Protein AF-A0A972F2L7-F1 (afdb_monomer_lite)

pLDDT: mean 70.44, std 18.92, range [32.62, 90.56]

Radius of gyration: 14.57 Å; chains: 1; bounding box: 33×38×27 Å

Secondary structure (DSSP, 8-state):
---HHHHHHIIIII---EEETTEEE-TTTHHHHHHHHHHHHHHHHHTTTS---STT--------

Sequence (64 aa):
MASYETARDDVLVNGYAVSMDGREWRRDNLEALERLIDKYRTLAANSSGSNIFDRARVGVPYRS

Structure (mmCIF, N/CA/C/O backbone):
data_AF-A0A972F2L7-F1
#
_entry.id   AF-A0A972F2L7-F1
#
lo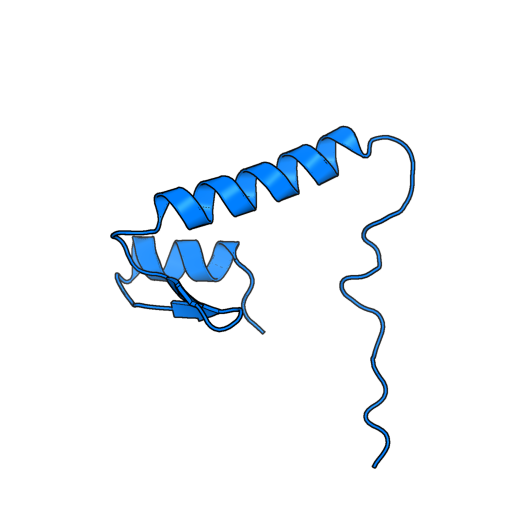op_
_atom_site.group_PDB
_atom_site.id
_atom_site.type_symbol
_atom_site.label_atom_id
_atom_site.label_alt_id
_atom_site.label_comp_id
_atom_site.label_asym_id
_atom_site.label_entity_id
_atom_site.label_seq_id
_atom_site.pdbx_PDB_ins_code
_atom_site.Cartn_x
_atom_site.Cartn_y
_atom_site.Cartn_z
_atom_site.occupancy
_atom_site.B_iso_or_equiv
_atom_site.auth_seq_id
_atom_site.auth_comp_id
_atom_site.auth_asym_id
_atom_site.auth_atom_id
_atom_site.pdbx_PDB_model_num
ATOM 1 N N . MET A 1 1 ? -1.380 -15.482 -4.570 1.00 45.53 1 MET A N 1
ATOM 2 C CA . MET A 1 1 ? -0.410 -14.465 -4.114 1.00 45.53 1 MET A CA 1
ATOM 3 C C . MET A 1 1 ? -0.935 -13.114 -4.569 1.00 45.53 1 MET A C 1
ATOM 5 O O . MET A 1 1 ? -1.157 -12.970 -5.763 1.00 45.53 1 MET A O 1
ATOM 9 N N . ALA A 1 2 ? -1.252 -12.207 -3.642 1.00 59.03 2 ALA A N 1
ATOM 10 C CA . ALA A 1 2 ? -1.811 -10.887 -3.951 1.00 59.03 2 ALA A CA 1
ATOM 11 C C . ALA A 1 2 ? -0.685 -9.870 -4.200 1.00 59.03 2 ALA A C 1
ATOM 13 O O . ALA A 1 2 ? 0.339 -9.920 -3.521 1.00 59.03 2 ALA A O 1
ATOM 14 N N . SER A 1 3 ? -0.871 -8.968 -5.162 1.00 73.62 3 SER A N 1
ATOM 15 C CA . SER A 1 3 ? 0.046 -7.854 -5.443 1.00 73.62 3 SER A CA 1
ATOM 16 C C . SER A 1 3 ? -0.334 -6.621 -4.613 1.00 73.62 3 SER A C 1
ATOM 18 O O . SER A 1 3 ? -1.496 -6.477 -4.234 1.00 73.62 3 SER A O 1
ATOM 20 N N . TYR A 1 4 ? 0.602 -5.696 -4.366 1.00 77.88 4 TYR A N 1
ATOM 21 C CA . TYR A 1 4 ? 0.321 -4.445 -3.635 1.00 77.88 4 TYR A CA 1
ATOM 22 C C . TYR A 1 4 ? -0.811 -3.614 -4.265 1.00 77.88 4 TYR A C 1
ATOM 24 O O . TYR A 1 4 ? -1.578 -2.978 -3.548 1.00 77.88 4 TYR A O 1
ATOM 32 N N . GLU A 1 5 ? -0.965 -3.661 -5.592 1.00 80.50 5 GLU A N 1
ATOM 33 C CA . GLU A 1 5 ? -2.081 -3.016 -6.297 1.00 80.50 5 GLU A CA 1
ATOM 34 C C . GLU A 1 5 ? -3.433 -3.646 -5.939 1.00 80.50 5 GLU A C 1
ATOM 36 O O . GLU A 1 5 ? -4.394 -2.925 -5.696 1.00 80.50 5 GLU A O 1
ATOM 41 N N . THR A 1 6 ? -3.495 -4.976 -5.824 1.00 83.44 6 THR A N 1
ATOM 42 C CA . THR A 1 6 ? -4.697 -5.697 -5.379 1.00 83.44 6 THR A CA 1
ATOM 43 C C . THR A 1 6 ? -5.021 -5.375 -3.925 1.00 83.44 6 THR A C 1
ATOM 45 O O . THR A 1 6 ? -6.174 -5.136 -3.603 1.00 83.44 6 THR A O 1
ATOM 48 N N . ALA A 1 7 ? -4.009 -5.292 -3.054 1.00 83.12 7 ALA A N 1
ATOM 49 C CA . ALA A 1 7 ? -4.211 -4.895 -1.661 1.00 83.12 7 ALA A CA 1
ATOM 50 C C . ALA A 1 7 ? -4.763 -3.465 -1.546 1.00 83.12 7 ALA A C 1
ATOM 52 O O . ALA A 1 7 ? -5.660 -3.210 -0.750 1.00 83.12 7 ALA A O 1
ATOM 53 N N . ARG A 1 8 ? -4.257 -2.537 -2.368 1.00 86.31 8 ARG A N 1
ATOM 54 C CA . ARG A 1 8 ? -4.781 -1.171 -2.459 1.00 86.31 8 ARG A CA 1
ATOM 55 C C . ARG A 1 8 ? -6.240 -1.171 -2.912 1.00 86.31 8 ARG A C 1
ATOM 57 O O . ARG A 1 8 ? -7.039 -0.458 -2.313 1.00 86.31 8 ARG A O 1
ATOM 64 N N . ASP A 1 9 ? -6.567 -1.944 -3.945 1.00 85.06 9 ASP A N 1
ATOM 65 C CA . ASP A 1 9 ? -7.929 -2.045 -4.471 1.00 85.06 9 ASP A CA 1
ATOM 66 C C . ASP A 1 9 ? -8.891 -2.611 -3.418 1.00 85.06 9 ASP A C 1
ATOM 68 O O . ASP A 1 9 ? -9.904 -1.988 -3.127 1.00 85.06 9 ASP A O 1
ATOM 72 N N . ASP A 1 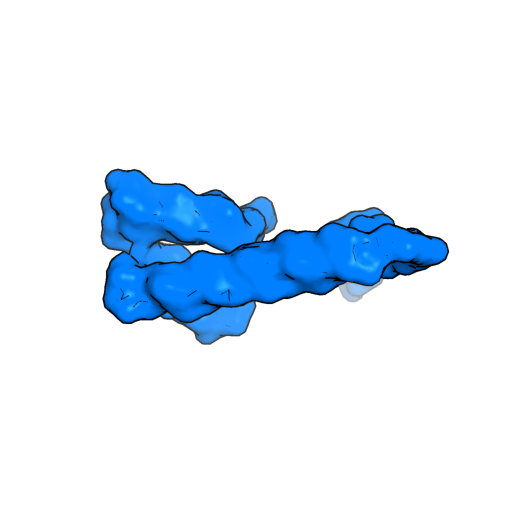10 ? -8.517 -3.685 -2.721 1.00 84.44 10 ASP A N 1
ATOM 73 C CA . ASP A 1 10 ? -9.315 -4.255 -1.629 1.00 84.44 10 ASP A CA 1
ATOM 74 C C . ASP A 1 10 ? -9.542 -3.271 -0.469 1.00 84.44 10 ASP A C 1
ATOM 76 O O . ASP A 1 10 ? -10.653 -3.154 0.058 1.00 84.44 10 ASP A O 1
ATOM 80 N N . VAL A 1 11 ? -8.516 -2.506 -0.091 1.00 85.88 11 VAL A N 1
ATOM 81 C CA . VAL A 1 11 ? -8.627 -1.489 0.966 1.00 85.88 11 VAL A CA 1
ATOM 82 C C . VAL A 1 11 ? -9.499 -0.303 0.521 1.00 85.88 11 VAL A C 1
ATOM 84 O O . VAL A 1 11 ? -10.256 0.239 1.328 1.00 85.88 11 VAL A O 1
ATOM 87 N N . LEU A 1 12 ? -9.411 0.121 -0.745 1.00 86.19 12 LEU A N 1
ATOM 88 C CA . LEU A 1 12 ? -10.163 1.263 -1.287 1.00 86.19 12 LEU A CA 1
ATOM 89 C C . LEU A 1 12 ? -11.619 0.927 -1.611 1.00 86.19 12 LEU A C 1
ATOM 91 O O . LEU A 1 12 ? -12.514 1.697 -1.256 1.00 86.19 12 LEU A O 1
ATOM 95 N N . VAL A 1 13 ? -11.829 -0.185 -2.313 1.00 83.88 13 VAL A N 1
ATOM 96 C CA . VAL A 1 13 ? -13.115 -0.619 -2.866 1.00 83.88 13 VAL A CA 1
ATOM 97 C C . VAL A 1 13 ? -13.926 -1.337 -1.801 1.00 83.88 13 VAL A C 1
ATOM 99 O O . VAL A 1 13 ? -15.074 -0.972 -1.555 1.00 83.88 13 VAL A O 1
ATOM 102 N N . ASN A 1 14 ? -13.321 -2.322 -1.135 1.00 80.31 14 ASN A N 1
ATOM 103 C CA . ASN A 1 14 ? -14.033 -3.174 -0.187 1.00 80.31 14 ASN A CA 1
ATOM 104 C C . ASN A 1 14 ? -13.900 -2.692 1.268 1.00 80.31 14 ASN A C 1
ATOM 106 O O . ASN A 1 14 ? -14.680 -3.097 2.128 1.00 80.31 14 ASN A O 1
ATOM 110 N N . GLY A 1 15 ? -12.941 -1.806 1.563 1.00 82.31 15 GLY A N 1
ATOM 111 C CA . GLY A 1 15 ? -12.708 -1.301 2.920 1.00 82.31 15 GLY A CA 1
ATOM 112 C C . GLY A 1 15 ? -12.104 -2.340 3.867 1.00 82.31 15 GLY A C 1
ATOM 113 O O . GLY A 1 15 ? -12.105 -2.124 5.081 1.00 82.31 15 GLY A O 1
ATOM 114 N N . TYR A 1 16 ? -11.604 -3.460 3.337 1.00 81.75 16 TYR A N 1
ATOM 115 C CA . TYR A 1 16 ? -11.039 -4.540 4.137 1.00 81.75 16 TYR A CA 1
ATOM 116 C C . TYR A 1 16 ? -9.578 -4.288 4.487 1.00 81.75 16 TYR A C 1
ATOM 118 O O . TYR A 1 16 ? -8.814 -3.723 3.707 1.00 81.75 16 TYR A O 1
ATOM 126 N N . ALA A 1 17 ? -9.189 -4.743 5.677 1.00 84.25 17 ALA A N 1
ATOM 127 C CA . ALA A 1 17 ? -7.794 -4.796 6.075 1.00 84.25 17 ALA A CA 1
ATOM 128 C C . ALA A 1 17 ? -7.094 -5.951 5.340 1.00 84.25 17 ALA A C 1
ATOM 130 O O . ALA A 1 17 ? -7.563 -7.088 5.390 1.00 84.25 17 ALA A O 1
ATOM 131 N N . VAL A 1 18 ? -5.973 -5.672 4.674 1.00 86.06 18 VAL A N 1
ATOM 132 C CA . VAL A 1 18 ? -5.199 -6.671 3.922 1.00 86.06 18 VAL A CA 1
ATOM 133 C C . VAL A 1 18 ? -3.847 -6.885 4.592 1.00 86.06 18 VAL A C 1
ATOM 135 O O . VAL A 1 18 ? -3.041 -5.963 4.687 1.00 86.06 18 VAL A O 1
ATOM 138 N N . SER A 1 19 ? -3.554 -8.106 5.037 1.00 84.94 19 SER A N 1
ATOM 139 C CA . SER A 1 19 ? -2.241 -8.449 5.596 1.00 84.94 19 SER A CA 1
ATOM 140 C C . SER A 1 19 ? -1.256 -8.841 4.487 1.00 84.94 19 SER A C 1
ATOM 142 O O . SER A 1 19 ? -1.472 -9.818 3.772 1.00 84.94 19 SER A O 1
ATOM 144 N N . MET A 1 20 ? -0.157 -8.098 4.343 1.00 81.44 20 MET A N 1
ATOM 145 C CA . MET A 1 20 ? 0.896 -8.349 3.354 1.00 81.44 20 MET A CA 1
ATOM 146 C C . MET A 1 20 ? 2.266 -7.970 3.924 1.00 81.44 20 MET A C 1
ATOM 148 O O . MET A 1 20 ? 2.405 -6.930 4.562 1.00 81.44 20 MET A O 1
ATOM 152 N N . ASP A 1 21 ? 3.285 -8.800 3.683 1.00 74.31 21 ASP A N 1
ATOM 153 C CA . ASP A 1 21 ? 4.660 -8.565 4.164 1.00 74.31 21 ASP A CA 1
ATOM 154 C C . ASP A 1 21 ? 4.759 -8.422 5.702 1.00 74.31 21 ASP A C 1
ATOM 156 O O . ASP A 1 21 ? 5.536 -7.641 6.241 1.00 74.31 21 ASP A O 1
ATOM 160 N N . GLY A 1 22 ? 3.896 -9.134 6.440 1.00 83.19 22 GLY A N 1
ATOM 161 C CA . GLY A 1 22 ? 3.817 -9.039 7.905 1.00 83.19 22 GLY A CA 1
ATOM 162 C C . GLY A 1 22 ? 3.221 -7.726 8.430 1.00 83.19 22 GLY A C 1
ATOM 163 O O . GLY A 1 22 ? 3.171 -7.522 9.642 1.00 83.19 22 GLY A O 1
ATOM 164 N N . ARG A 1 23 ? 2.744 -6.845 7.543 1.00 84.75 23 ARG A N 1
ATOM 165 C CA . ARG A 1 23 ? 2.046 -5.604 7.881 1.00 84.75 23 ARG A CA 1
ATOM 166 C C . ARG A 1 23 ? 0.584 -5.682 7.460 1.00 84.75 23 ARG A C 1
ATOM 168 O O . ARG A 1 23 ? 0.249 -6.248 6.426 1.00 84.75 23 ARG A O 1
ATOM 175 N N . GLU A 1 24 ? -0.291 -5.087 8.258 1.00 88.44 24 GLU A N 1
ATOM 176 C CA . GLU A 1 24 ? -1.695 -4.930 7.902 1.00 88.44 24 GLU A CA 1
ATOM 177 C C . GLU A 1 24 ? -1.939 -3.567 7.248 1.00 88.44 24 GLU A C 1
ATOM 179 O O . GLU A 1 24 ? -1.605 -2.520 7.806 1.00 88.44 24 GLU A O 1
ATOM 184 N N . TRP A 1 25 ? -2.510 -3.594 6.049 1.00 88.31 25 TRP A N 1
ATOM 185 C CA . TRP A 1 25 ? -2.866 -2.423 5.263 1.00 88.31 25 TRP A CA 1
ATOM 186 C C . TRP A 1 25 ? -4.347 -2.123 5.435 1.00 88.31 25 TRP A C 1
ATOM 188 O O . TRP A 1 25 ? -5.194 -2.995 5.264 1.00 88.31 25 TRP A O 1
ATOM 198 N N . ARG A 1 26 ? -4.650 -0.885 5.798 1.00 90.56 26 ARG A N 1
ATOM 199 C CA . ARG A 1 26 ? -5.980 -0.365 6.099 1.00 90.56 26 ARG A CA 1
ATOM 200 C C . ARG A 1 26 ? -6.110 1.029 5.502 1.00 90.56 26 ARG A C 1
ATOM 202 O O . ARG A 1 26 ? -5.139 1.635 5.055 1.00 90.56 26 ARG A O 1
ATOM 209 N N . ARG A 1 27 ? -7.322 1.579 5.533 1.00 88.56 27 ARG A N 1
ATOM 210 C CA . ARG A 1 27 ? -7.603 2.909 4.978 1.00 88.56 27 ARG A CA 1
ATOM 211 C C . ARG A 1 27 ? -6.790 4.025 5.654 1.00 88.56 27 ARG A C 1
ATOM 213 O O . ARG A 1 27 ? -6.480 5.009 4.995 1.00 88.56 27 ARG A O 1
ATOM 220 N N . ASP A 1 28 ? -6.397 3.851 6.920 1.00 88.75 28 ASP A N 1
ATOM 221 C CA . ASP A 1 28 ? -5.553 4.796 7.671 1.00 88.75 28 ASP A CA 1
ATOM 222 C C . ASP A 1 28 ? -4.090 4.852 7.200 1.00 88.75 28 ASP A C 1
ATOM 224 O O . ASP A 1 28 ? -3.445 5.889 7.335 1.00 88.75 28 ASP A O 1
ATOM 228 N N . ASN A 1 29 ? -3.569 3.770 6.613 1.00 89.12 29 ASN A N 1
ATOM 229 C CA . ASN A 1 29 ? -2.181 3.672 6.153 1.00 89.12 29 ASN A CA 1
ATOM 230 C C . ASN A 1 29 ? -2.067 3.455 4.632 1.00 89.12 29 ASN A C 1
ATOM 232 O O . ASN A 1 29 ? -0.984 3.171 4.113 1.00 89.12 29 ASN A O 1
ATOM 236 N N . LEU A 1 30 ? -3.176 3.664 3.914 1.00 87.69 30 LEU A N 1
ATOM 237 C CA . LEU A 1 30 ? -3.285 3.559 2.462 1.00 87.69 30 LEU A CA 1
ATOM 238 C C . LEU A 1 30 ? -2.306 4.493 1.741 1.00 87.69 30 LEU A C 1
ATOM 240 O O . LEU A 1 30 ? -1.687 4.090 0.763 1.00 87.69 30 LEU A O 1
ATOM 244 N N . GLU A 1 31 ? -2.091 5.702 2.261 1.00 89.88 31 GLU A N 1
ATOM 245 C CA . GLU A 1 31 ? -1.138 6.648 1.672 1.00 89.88 31 GLU A CA 1
ATOM 246 C C . GLU A 1 31 ? 0.291 6.073 1.655 1.00 89.88 31 GLU A C 1
ATOM 248 O O . GLU A 1 31 ? 1.032 6.227 0.684 1.00 89.88 31 GLU A O 1
ATOM 253 N N . ALA A 1 32 ? 0.686 5.345 2.705 1.00 88.69 32 ALA A N 1
ATOM 254 C CA . ALA A 1 32 ? 1.988 4.687 2.752 1.00 88.69 32 ALA A CA 1
ATOM 255 C C . ALA A 1 32 ? 2.079 3.520 1.751 1.00 88.69 32 ALA A C 1
ATOM 257 O O . ALA A 1 32 ? 3.141 3.312 1.158 1.00 88.69 32 ALA A O 1
ATOM 258 N N . LEU A 1 33 ? 0.976 2.795 1.530 1.00 87.12 33 LEU A N 1
ATOM 259 C CA . LEU A 1 33 ? 0.875 1.758 0.500 1.00 87.12 33 LEU A CA 1
ATOM 260 C C . LEU A 1 33 ? 1.010 2.356 -0.909 1.00 87.12 33 LEU A C 1
ATOM 262 O O . LEU A 1 33 ? 1.770 1.843 -1.730 1.00 87.12 33 LEU A O 1
ATOM 266 N N . GLU A 1 34 ? 0.335 3.474 -1.178 1.00 87.81 34 GLU A N 1
ATOM 267 C CA . GLU A 1 34 ? 0.403 4.181 -2.462 1.00 87.81 34 GLU A CA 1
ATOM 268 C C . GLU A 1 34 ? 1.804 4.729 -2.744 1.00 87.81 34 GLU A C 1
ATOM 270 O O . GLU A 1 34 ? 2.322 4.543 -3.844 1.00 87.81 34 GLU A O 1
ATOM 275 N N . ARG A 1 35 ? 2.472 5.309 -1.738 1.00 88.31 35 ARG A N 1
ATOM 276 C CA . ARG A 1 35 ? 3.871 5.756 -1.862 1.00 88.31 35 ARG A CA 1
ATOM 277 C C . ARG A 1 35 ? 4.833 4.609 -2.173 1.00 88.31 35 ARG A C 1
ATOM 279 O O . ARG A 1 35 ? 5.805 4.813 -2.896 1.00 88.31 35 ARG A O 1
ATOM 286 N N . LEU A 1 36 ? 4.600 3.409 -1.635 1.00 85.19 36 LEU A N 1
ATOM 287 C CA . LEU A 1 36 ? 5.408 2.230 -1.963 1.00 85.19 36 LEU A CA 1
ATOM 288 C C . LEU A 1 36 ? 5.211 1.813 -3.420 1.00 85.19 36 LEU A C 1
ATOM 290 O O . LEU A 1 36 ? 6.199 1.615 -4.125 1.00 85.19 36 LEU A O 1
ATOM 294 N N . ILE A 1 37 ? 3.959 1.726 -3.877 1.00 84.81 37 ILE A N 1
ATOM 295 C CA . ILE A 1 37 ? 3.627 1.405 -5.273 1.00 84.81 37 ILE A CA 1
ATOM 296 C C . ILE A 1 37 ? 4.276 2.423 -6.218 1.00 84.81 37 ILE A C 1
ATOM 298 O O . ILE A 1 37 ? 4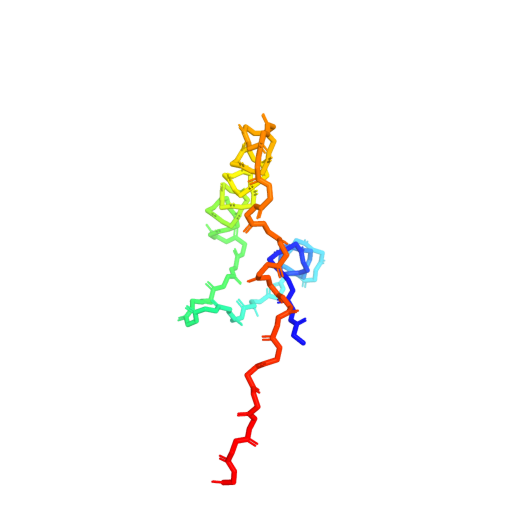.938 2.035 -7.183 1.00 84.81 37 ILE A O 1
ATOM 302 N N . ASP A 1 38 ? 4.152 3.714 -5.9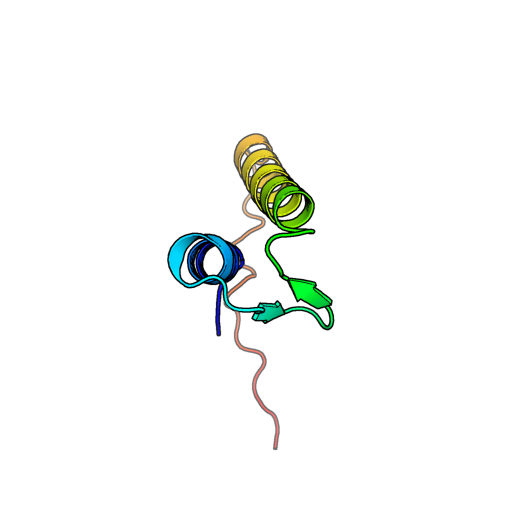08 1.00 83.94 38 ASP A N 1
ATOM 303 C CA . ASP A 1 38 ? 4.752 4.792 -6.693 1.00 83.94 38 ASP A CA 1
ATOM 304 C C . ASP A 1 38 ? 6.285 4.709 -6.718 1.00 83.94 38 ASP A C 1
ATOM 306 O O . ASP A 1 38 ? 6.896 4.767 -7.786 1.00 83.94 38 ASP A O 1
ATOM 310 N N . LYS A 1 39 ? 6.922 4.458 -5.569 1.00 81.94 39 LYS A N 1
ATOM 311 C CA . LYS A 1 39 ? 8.373 4.255 -5.485 1.00 81.94 39 LYS A CA 1
ATOM 312 C C . LYS A 1 39 ? 8.828 3.086 -6.355 1.00 81.94 39 LYS A C 1
ATOM 314 O O . LYS A 1 39 ? 9.813 3.225 -7.077 1.00 81.94 39 LYS A O 1
ATOM 319 N N . TYR A 1 40 ? 8.134 1.948 -6.317 1.00 76.25 40 TYR A N 1
ATOM 320 C CA . TYR A 1 40 ? 8.469 0.802 -7.167 1.00 76.25 40 TYR A CA 1
ATOM 321 C C . TYR A 1 40 ? 8.279 1.114 -8.652 1.00 76.25 40 TYR A C 1
ATOM 323 O O . TYR A 1 40 ? 9.136 0.751 -9.457 1.00 76.25 40 TYR A O 1
ATOM 331 N N . ARG A 1 41 ? 7.217 1.839 -9.021 1.00 77.88 41 ARG A N 1
ATOM 332 C CA . ARG A 1 41 ? 6.980 2.271 -10.404 1.00 77.88 41 ARG A CA 1
ATOM 333 C C . ARG A 1 41 ? 8.053 3.247 -10.885 1.00 77.88 41 ARG A C 1
ATOM 335 O O . ARG A 1 41 ? 8.577 3.074 -11.980 1.00 77.88 41 ARG A O 1
ATOM 342 N N . THR A 1 42 ? 8.425 4.223 -10.064 1.00 73.88 42 THR A N 1
ATOM 343 C CA . THR A 1 42 ? 9.481 5.197 -10.369 1.00 73.88 42 THR A CA 1
ATOM 344 C C . THR A 1 42 ? 10.844 4.522 -10.484 1.00 73.88 42 THR A C 1
ATOM 346 O O . THR A 1 42 ? 11.593 4.817 -11.408 1.00 73.88 42 THR A O 1
ATOM 349 N N . LEU A 1 43 ? 11.163 3.566 -9.606 1.00 71.00 43 LEU A N 1
ATOM 350 C CA . LEU A 1 43 ? 12.383 2.760 -9.715 1.00 71.00 43 LEU A CA 1
ATOM 351 C C . LEU A 1 43 ? 12.392 1.895 -10.982 1.00 71.00 43 LEU A C 1
ATOM 353 O O . LEU A 1 43 ? 13.431 1.786 -11.632 1.00 71.00 43 LEU A O 1
ATOM 357 N N . ALA A 1 44 ? 11.248 1.318 -11.360 1.00 66.75 44 ALA A N 1
ATOM 358 C CA . ALA A 1 44 ? 11.109 0.567 -12.603 1.00 66.75 44 ALA A CA 1
ATOM 359 C C . ALA A 1 44 ? 11.276 1.471 -13.838 1.00 66.75 44 ALA A C 1
ATOM 361 O O . ALA A 1 44 ? 11.986 1.103 -14.769 1.00 66.75 44 ALA A O 1
ATOM 362 N N . ALA A 1 45 ? 10.696 2.674 -13.821 1.00 65.69 45 ALA A N 1
ATOM 363 C CA . ALA A 1 45 ? 10.793 3.646 -14.910 1.00 65.69 45 ALA A CA 1
ATOM 364 C C . ALA A 1 45 ? 12.205 4.251 -15.047 1.00 65.69 45 ALA A C 1
ATOM 366 O O . ALA A 1 45 ? 12.736 4.352 -16.155 1.00 65.69 45 ALA A O 1
ATOM 367 N N . ASN A 1 46 ? 12.855 4.584 -13.923 1.00 60.53 46 ASN A N 1
ATOM 368 C CA . ASN A 1 46 ? 14.249 5.043 -13.892 1.00 60.53 46 ASN A CA 1
ATOM 369 C C . ASN A 1 46 ? 15.254 3.928 -14.212 1.00 60.53 46 ASN A C 1
ATOM 371 O O . ASN A 1 46 ? 16.399 4.223 -14.539 1.00 60.53 46 ASN A O 1
ATOM 375 N N . SER A 1 47 ? 14.838 2.659 -14.187 1.00 52.75 47 SER A N 1
ATOM 376 C CA . SER A 1 47 ? 15.639 1.524 -14.666 1.00 52.75 47 SER A CA 1
ATOM 377 C C . SER A 1 47 ? 15.537 1.336 -16.185 1.00 52.75 47 SER A C 1
ATOM 379 O O . SER A 1 47 ? 15.585 0.210 -16.687 1.00 52.75 47 SER A O 1
ATOM 381 N N . SER A 1 48 ? 15.438 2.436 -16.935 1.00 47.72 48 SER A N 1
ATOM 382 C CA . SER A 1 48 ? 15.653 2.459 -18.383 1.00 47.72 48 SER A CA 1
ATOM 383 C C . SER A 1 48 ? 17.127 2.155 -18.680 1.00 47.72 48 SER A C 1
ATOM 385 O O . SER A 1 48 ? 17.925 3.058 -18.905 1.00 47.72 48 SER A O 1
ATOM 387 N N . GLY A 1 49 ? 17.519 0.877 -18.623 1.00 47.88 49 GLY A N 1
ATOM 388 C CA . GLY A 1 49 ? 18.862 0.464 -19.036 1.00 47.88 49 GLY A CA 1
ATOM 389 C C . GLY A 1 49 ? 19.326 -0.954 -18.699 1.00 47.88 49 GLY A C 1
ATOM 390 O O . GLY A 1 49 ? 20.233 -1.437 -19.367 1.00 47.88 49 GLY A O 1
ATOM 391 N N . SER A 1 50 ? 18.761 -1.668 -17.720 1.00 41.75 50 SER A N 1
ATOM 392 C CA . SER A 1 50 ? 19.162 -3.069 -17.484 1.00 41.75 50 SER A CA 1
ATOM 393 C C . SER A 1 50 ? 18.167 -3.821 -16.615 1.00 41.75 50 SER A C 1
ATOM 395 O O . SER A 1 50 ? 18.184 -3.688 -15.408 1.00 41.75 50 SER A O 1
ATOM 397 N N . ASN A 1 51 ? 17.319 -4.639 -17.228 1.00 46.31 51 ASN A N 1
ATOM 398 C CA . ASN A 1 51 ? 17.142 -6.054 -16.881 1.00 46.31 51 ASN A CA 1
ATOM 399 C C . ASN A 1 51 ? 17.089 -6.510 -15.392 1.00 46.31 51 ASN A C 1
ATOM 401 O O . ASN A 1 51 ? 17.537 -7.617 -15.104 1.00 46.31 51 ASN A O 1
ATOM 405 N N . ILE A 1 52 ? 16.555 -5.732 -14.434 1.00 47.62 52 ILE A N 1
ATOM 406 C CA . ILE A 1 52 ? 16.518 -6.145 -13.006 1.00 47.62 52 ILE A CA 1
ATOM 407 C C . ILE A 1 52 ? 15.193 -6.720 -12.486 1.00 47.62 52 ILE A C 1
ATOM 409 O O . ILE A 1 52 ? 15.165 -7.178 -11.346 1.00 47.62 52 ILE A O 1
ATOM 413 N N . PHE A 1 53 ? 14.121 -6.801 -13.280 1.00 48.69 53 PHE A N 1
ATOM 414 C CA . PHE A 1 53 ? 12.835 -7.319 -12.773 1.00 48.69 53 PHE A CA 1
ATOM 415 C C . PHE A 1 53 ? 12.203 -8.471 -13.572 1.00 48.69 53 PHE A C 1
ATOM 417 O O . PHE A 1 53 ? 10.991 -8.649 -13.549 1.00 48.69 53 PHE A O 1
ATOM 424 N N . ASP A 1 54 ? 13.041 -9.361 -14.120 1.00 45.38 54 ASP A N 1
ATOM 425 C CA . ASP A 1 54 ? 12.683 -10.782 -14.338 1.00 45.38 54 ASP A CA 1
ATOM 426 C C . ASP A 1 54 ? 12.805 -11.619 -13.037 1.00 45.38 54 ASP A C 1
ATOM 428 O O . ASP A 1 54 ? 12.673 -12.837 -13.020 1.00 45.38 54 ASP A O 1
ATOM 432 N N . ARG A 1 55 ? 13.039 -10.981 -11.879 1.00 44.28 55 ARG A N 1
ATOM 433 C CA . ARG A 1 55 ? 13.237 -11.675 -10.593 1.00 44.28 55 ARG A CA 1
ATOM 434 C C . ARG A 1 55 ? 12.108 -11.478 -9.583 1.00 44.28 55 ARG A C 1
ATOM 436 O O . ARG A 1 55 ? 12.345 -11.447 -8.382 1.00 44.28 55 ARG A O 1
ATOM 443 N N . ALA A 1 56 ? 10.873 -11.407 -10.070 1.00 46.81 56 ALA A N 1
ATOM 444 C CA . ALA A 1 56 ? 9.688 -11.727 -9.267 1.00 46.81 56 ALA A CA 1
ATOM 445 C C . ALA A 1 56 ? 9.062 -13.087 -9.658 1.00 46.81 56 ALA A C 1
ATOM 447 O O . ALA A 1 56 ? 8.036 -13.477 -9.104 1.00 46.81 56 ALA A O 1
ATOM 448 N N . ARG A 1 57 ? 9.684 -13.836 -10.590 1.00 49.09 57 ARG A N 1
ATOM 449 C CA . ARG A 1 57 ? 9.241 -15.171 -11.033 1.00 49.09 57 ARG A CA 1
ATOM 450 C C . ARG A 1 57 ? 10.421 -16.072 -11.447 1.00 49.09 57 ARG A C 1
ATOM 452 O O . ARG A 1 57 ? 10.550 -16.454 -12.598 1.00 49.09 57 ARG A O 1
ATOM 459 N N . VAL A 1 58 ? 11.264 -16.484 -10.498 1.00 35.97 58 VAL A N 1
ATOM 460 C CA . VAL A 1 58 ? 12.125 -17.669 -10.694 1.00 35.97 58 VAL A CA 1
ATOM 461 C C . VAL A 1 58 ? 11.854 -18.614 -9.537 1.00 35.97 58 VAL A C 1
ATOM 463 O O . VAL A 1 58 ? 11.996 -18.226 -8.379 1.00 35.97 58 VAL A O 1
ATOM 466 N N . GLY A 1 59 ? 11.372 -19.815 -9.857 1.00 34.00 59 GLY A N 1
ATOM 467 C CA . GLY A 1 59 ? 10.957 -20.813 -8.883 1.00 34.00 59 GLY A CA 1
ATOM 468 C C . GLY A 1 59 ? 12.023 -21.039 -7.817 1.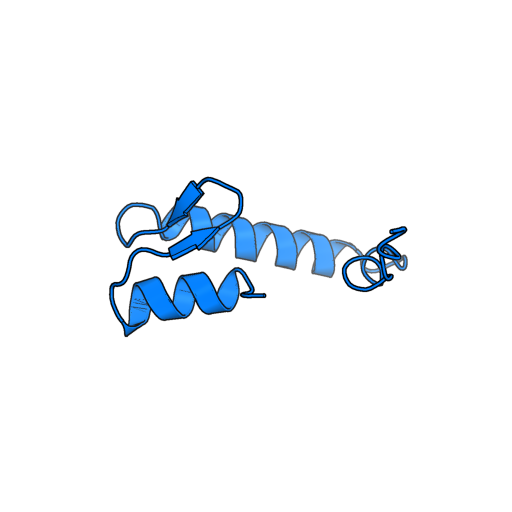00 34.00 59 GLY A C 1
ATOM 469 O O . GLY A 1 59 ? 13.151 -21.415 -8.122 1.00 34.00 59 GLY A O 1
ATOM 470 N N . VAL A 1 60 ? 11.650 -20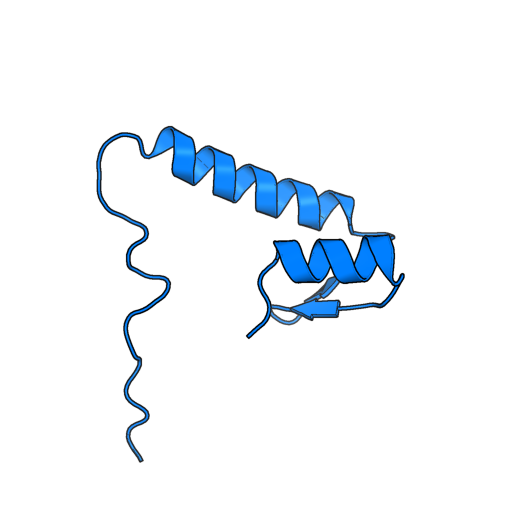.838 -6.557 1.00 37.22 60 VAL A N 1
ATOM 471 C CA . VAL A 1 60 ? 12.308 -21.541 -5.462 1.00 37.22 60 VAL A CA 1
ATOM 472 C C . VAL A 1 60 ? 11.787 -22.976 -5.561 1.00 37.22 60 VAL A C 1
ATOM 474 O O . VAL A 1 60 ? 10.596 -23.177 -5.316 1.00 37.22 60 VAL A O 1
ATOM 477 N N . PRO A 1 61 ? 12.590 -23.975 -5.979 1.00 44.03 61 PRO A N 1
ATOM 478 C CA . PRO A 1 61 ? 12.156 -25.354 -5.859 1.00 44.03 61 PRO A CA 1
ATOM 479 C C . PRO A 1 61 ? 11.922 -25.627 -4.374 1.00 44.03 61 PRO A C 1
ATOM 481 O O . PRO A 1 61 ? 12.844 -25.516 -3.561 1.00 44.03 61 PRO A O 1
ATOM 484 N N . TYR A 1 62 ? 10.678 -25.960 -4.028 1.00 37.84 62 TYR A N 1
ATOM 485 C CA . TYR A 1 62 ? 10.383 -26.705 -2.813 1.00 37.84 62 TYR A CA 1
ATOM 486 C C . TYR A 1 62 ? 11.215 -27.988 -2.889 1.00 37.84 62 TYR A C 1
ATOM 488 O O . TYR A 1 62 ? 10.939 -28.876 -3.694 1.00 37.84 62 TYR A O 1
ATOM 496 N N . ARG A 1 63 ? 12.294 -28.040 -2.112 1.00 32.62 63 ARG A N 1
ATOM 497 C CA . ARG A 1 63 ? 13.010 -29.278 -1.808 1.00 32.62 63 ARG A CA 1
ATOM 498 C C . ARG A 1 63 ? 12.376 -29.799 -0.522 1.00 32.62 63 ARG A C 1
ATOM 500 O O . ARG A 1 63 ? 12.367 -29.052 0.451 1.00 32.62 63 ARG A O 1
ATOM 507 N N . SER A 1 64 ? 11.796 -30.996 -0.665 1.00 38.88 64 SER A N 1
ATOM 508 C CA . SER A 1 64 ? 11.104 -31.891 0.280 1.00 38.88 64 SER A CA 1
ATOM 509 C C . SER A 1 64 ? 10.986 -31.469 1.736 1.00 38.88 64 SER A C 1
ATOM 511 O O . SER A 1 64 ? 12.032 -31.219 2.369 1.00 38.88 64 SER A O 1
#

Foldseek 3Di:
DDDLVRQLCCQVPVQDWDQDPNDTDGPVCSVVSVVVVVVVVVVVVVPVPDDDPVPVDDDPPPDD